Protein AF-A0A820QNU4-F1 (afdb_monomer)

Solvent-accessible surface area (backbone atoms only — not comparable to full-atom values): 6297 Å² total; per-residue (Å²): 135,58,71,68,56,54,53,52,51,50,53,56,54,61,55,46,54,60,53,56,55,50,55,51,54,68,40,39,58,80,95,50,34,68,61,53,53,49,50,52,54,47,52,47,41,56,58,44,70,65,38,43,63,56,55,38,49,55,47,14,50,63,64,28,71,82,54,85,47,68,68,49,44,54,52,18,43,56,58,26,57,58,48,55,64,55,54,48,51,53,51,51,52,53,50,53,53,51,62,72,45,44,68,59,50,26,51,55,51,54,58,77,71,114

pLDDT: mean 90.41, std 6.14, range [53.91, 96.19]

Sequence (114 aa):
VTLAGVFISETLFCSNWALTSDMLMYIVIPSRRATASAIQIFIMHLLGDASSPYIVGVIANYFQKGSEDNYVQWSSLRNALLLTPMVAIVGGICFLIAAIFIVQDRREAEIGIE

Structure (mmCIF, N/CA/C/O backbone):
data_AF-A0A820QNU4-F1
#
_entry.id   AF-A0A820QNU4-F1
#
loop_
_atom_site.group_PDB
_atom_site.id
_atom_site.type_symbol
_atom_site.label_atom_id
_atom_site.label_alt_id
_atom_site.label_comp_id
_atom_site.label_asym_id
_atom_site.label_entity_id
_atom_site.label_seq_id
_atom_site.pdbx_PDB_ins_code
_atom_site.Cartn_x
_atom_site.Cartn_y
_atom_site.Cartn_z
_atom_site.occupancy
_atom_site.B_iso_or_equiv
_atom_site.auth_seq_id
_atom_site.auth_comp_id
_atom_site.auth_asym_id
_atom_site.auth_atom_id
_atom_site.pdbx_PDB_model_num
ATOM 1 N N . VAL A 1 1 ? 0.146 11.067 -18.610 1.00 56.69 1 VAL A N 1
ATOM 2 C CA . VAL A 1 1 ? -0.422 11.200 -17.250 1.00 56.69 1 VAL A CA 1
ATOM 3 C C . VAL A 1 1 ? -0.025 12.576 -16.753 1.00 56.69 1 VAL A C 1
ATOM 5 O O . VAL A 1 1 ? 1.162 12.851 -16.664 1.00 56.69 1 VAL A O 1
ATOM 8 N N . THR A 1 2 ? -0.982 13.488 -16.630 1.00 78.62 2 THR A N 1
ATOM 9 C CA . THR A 1 2 ? -0.745 14.895 -16.277 1.00 78.62 2 THR A CA 1
ATOM 10 C C . THR A 1 2 ? -0.282 15.007 -14.821 1.00 78.62 2 THR A C 1
ATOM 12 O O . THR A 1 2 ? -0.751 14.250 -13.975 1.00 78.62 2 THR A O 1
ATOM 15 N N . LEU A 1 3 ? 0.614 15.952 -14.509 1.00 81.69 3 LEU A N 1
ATOM 16 C CA . LEU A 1 3 ? 1.095 16.217 -13.138 1.00 81.69 3 LEU A CA 1
ATOM 17 C C . LEU A 1 3 ? -0.057 16.422 -12.139 1.00 81.69 3 LEU A C 1
ATOM 19 O O . LEU A 1 3 ? 0.034 15.992 -10.996 1.00 81.69 3 LEU A O 1
ATOM 23 N N . ALA A 1 4 ? -1.173 16.994 -12.600 1.00 86.69 4 ALA A N 1
ATOM 24 C CA . ALA A 1 4 ? -2.404 17.120 -11.825 1.00 86.69 4 ALA A CA 1
ATOM 25 C C . ALA A 1 4 ? -2.958 15.764 -11.351 1.00 86.69 4 ALA A C 1
ATOM 27 O O . ALA A 1 4 ? -3.382 15.646 -10.208 1.00 86.69 4 ALA A O 1
ATOM 28 N N . GLY A 1 5 ? -2.919 14.726 -12.193 1.00 85.00 5 GLY A N 1
ATOM 29 C CA . GLY A 1 5 ? -3.366 13.383 -11.817 1.00 85.00 5 GLY A CA 1
ATOM 30 C C . GLY A 1 5 ? -2.467 12.740 -10.761 1.00 85.00 5 GLY A C 1
ATOM 31 O O . GLY A 1 5 ? -2.973 12.126 -9.829 1.00 85.00 5 GLY A O 1
ATOM 32 N N . VAL A 1 6 ? -1.148 12.938 -10.864 1.00 85.81 6 VAL A N 1
ATOM 33 C CA . VAL A 1 6 ? -0.188 12.473 -9.846 1.00 85.81 6 VAL A CA 1
ATOM 34 C C . VAL A 1 6 ? -0.426 13.194 -8.520 1.00 85.81 6 VAL A C 1
ATOM 36 O O . VAL A 1 6 ? -0.523 12.543 -7.488 1.00 85.81 6 VAL A O 1
ATOM 39 N N . PHE A 1 7 ? -0.607 14.517 -8.552 1.00 88.88 7 PHE A N 1
ATOM 40 C CA . PHE A 1 7 ? -0.883 15.316 -7.357 1.00 88.88 7 PHE A CA 1
ATOM 41 C C . PHE A 1 7 ? -2.181 14.895 -6.653 1.00 88.88 7 PHE A C 1
ATOM 43 O O . PHE A 1 7 ? -2.193 14.707 -5.437 1.00 88.88 7 PHE A O 1
ATOM 50 N N . ILE A 1 8 ? -3.269 14.712 -7.411 1.00 90.44 8 ILE A N 1
ATOM 51 C CA . ILE A 1 8 ? -4.556 14.262 -6.861 1.00 90.44 8 ILE A CA 1
ATOM 52 C C . ILE A 1 8 ? -4.420 12.855 -6.273 1.00 90.44 8 ILE A C 1
ATOM 54 O O . ILE A 1 8 ? -4.885 12.617 -5.162 1.00 90.44 8 ILE A O 1
ATOM 58 N N . SER A 1 9 ? -3.759 11.941 -6.989 1.00 87.88 9 SER A N 1
ATOM 59 C CA . SER A 1 9 ? -3.535 10.570 -6.522 1.00 87.88 9 SER A CA 1
ATOM 60 C C . SER A 1 9 ? -2.762 10.539 -5.205 1.00 87.88 9 SER A C 1
ATOM 62 O O . SER A 1 9 ? -3.195 9.871 -4.271 1.00 87.88 9 SER A O 1
ATOM 64 N N . GLU A 1 10 ? -1.653 11.276 -5.113 1.00 88.25 10 GLU A N 1
ATOM 65 C CA . GLU A 1 10 ? -0.833 11.332 -3.900 1.00 88.25 10 GLU A CA 1
ATOM 66 C C . GLU A 1 10 ? -1.617 11.946 -2.735 1.00 88.25 10 GLU A C 1
ATOM 68 O O . GLU A 1 10 ? -1.656 11.386 -1.647 1.00 88.25 10 GLU A O 1
ATOM 73 N N . THR A 1 11 ? -2.342 13.042 -2.979 1.00 90.31 11 THR A N 1
ATOM 74 C CA . THR A 1 11 ? -3.160 13.703 -1.947 1.00 90.31 11 THR A CA 1
ATOM 75 C C . THR A 1 11 ? -4.230 12.763 -1.378 1.00 90.31 11 THR A C 1
ATOM 77 O O . THR A 1 11 ? -4.414 12.678 -0.159 1.00 90.31 11 THR A O 1
ATOM 80 N N . LEU A 1 12 ? -4.936 12.034 -2.250 1.00 89.06 12 LEU A N 1
ATOM 81 C CA . LEU A 1 12 ? -5.926 11.037 -1.834 1.00 89.06 12 LEU A CA 1
ATOM 82 C C . LEU A 1 12 ? -5.272 9.869 -1.084 1.00 89.06 12 LEU A C 1
ATOM 84 O O . LEU A 1 12 ? -5.827 9.399 -0.093 1.00 89.06 12 LEU A O 1
ATOM 88 N N . PHE A 1 13 ? -4.083 9.436 -1.506 1.00 86.88 13 PHE A N 1
ATOM 89 C CA . PHE A 1 13 ? -3.336 8.384 -0.823 1.00 86.88 13 PHE A CA 1
ATOM 90 C C . PHE A 1 13 ? -2.898 8.817 0.585 1.00 86.88 13 PHE A C 1
ATOM 92 O O . PHE A 1 13 ? -3.164 8.101 1.552 1.00 86.88 13 PHE A O 1
ATOM 99 N N . CYS A 1 14 ? -2.338 10.022 0.737 1.00 87.94 14 CYS A N 1
ATOM 100 C CA . CYS A 1 14 ? -1.971 10.583 2.040 1.00 87.94 14 CYS A CA 1
ATOM 101 C C . CYS A 1 14 ? -3.180 10.721 2.983 1.00 87.94 14 CYS A C 1
ATOM 103 O O . CYS A 1 14 ? -3.050 10.511 4.188 1.00 87.94 14 CYS A O 1
ATOM 105 N N . SER A 1 15 ? -4.370 11.029 2.453 1.00 87.12 15 SER A N 1
ATOM 106 C CA . SER A 1 15 ? -5.597 11.165 3.258 1.00 87.12 15 SER A CA 1
ATOM 107 C C . SER A 1 15 ? -6.023 9.845 3.920 1.00 87.12 15 SER A C 1
ATOM 109 O O . SER A 1 15 ? -6.570 9.851 5.024 1.00 87.12 15 SER A O 1
ATOM 111 N N . ASN A 1 16 ? -5.719 8.701 3.296 1.00 88.19 16 ASN A N 1
ATOM 112 C CA . ASN A 1 16 ? -6.055 7.379 3.838 1.00 88.19 16 ASN A CA 1
ATOM 113 C C . ASN A 1 16 ? -5.240 7.012 5.082 1.00 88.19 16 ASN A C 1
ATOM 115 O O . ASN A 1 16 ? -5.627 6.117 5.837 1.00 88.19 16 ASN A O 1
ATOM 119 N N . TRP A 1 17 ? -4.127 7.704 5.323 1.00 87.56 17 TRP A N 1
ATOM 120 C CA . TRP A 1 17 ? -3.266 7.429 6.466 1.00 87.56 17 TRP A CA 1
ATOM 121 C C . TRP A 1 17 ? -3.991 7.679 7.796 1.00 87.56 17 TRP A C 1
ATOM 123 O O . TRP A 1 17 ? -3.984 6.824 8.684 1.00 87.56 17 TRP A O 1
ATOM 133 N N . ALA A 1 18 ? -4.715 8.800 7.892 1.00 90.75 18 ALA A N 1
ATOM 134 C CA . ALA A 1 18 ? -5.528 9.131 9.061 1.00 90.75 18 ALA A CA 1
ATOM 135 C C . ALA A 1 18 ? -6.682 8.134 9.261 1.00 90.75 18 ALA A C 1
ATOM 137 O O . ALA A 1 18 ? -6.904 7.665 10.375 1.00 90.75 18 ALA A O 1
ATOM 138 N N . LEU A 1 19 ? -7.366 7.756 8.174 1.00 92.31 19 LEU A N 1
ATOM 139 C CA . LEU A 1 19 ? -8.466 6.787 8.215 1.00 92.31 19 LEU A CA 1
ATOM 140 C C . LEU A 1 19 ? -8.000 5.414 8.703 1.00 92.31 19 LEU A C 1
ATOM 142 O O . LEU A 1 19 ? -8.622 4.833 9.584 1.00 92.31 19 LEU A O 1
ATOM 146 N N . THR A 1 20 ? -6.878 4.912 8.186 1.00 92.19 20 THR A N 1
ATOM 147 C CA . THR A 1 20 ? -6.352 3.599 8.592 1.00 92.19 20 THR A CA 1
ATOM 148 C C . THR A 1 20 ? -5.992 3.587 10.081 1.00 92.19 20 THR A C 1
ATOM 150 O O . THR A 1 20 ? -6.251 2.605 10.776 1.00 92.19 20 THR A O 1
ATOM 153 N N . SER A 1 21 ? -5.426 4.686 10.594 1.00 92.44 21 SER A N 1
ATOM 154 C CA . SER A 1 21 ? -5.132 4.831 12.024 1.00 92.44 21 SER A CA 1
ATOM 155 C C . SER A 1 21 ? -6.404 4.824 12.881 1.00 92.44 21 SER A C 1
ATOM 157 O O . SER A 1 21 ? -6.424 4.185 13.933 1.00 92.44 21 SER A O 1
ATOM 159 N N . ASP A 1 22 ? -7.461 5.513 12.449 1.00 94.06 22 ASP A N 1
ATOM 160 C CA . ASP A 1 22 ? -8.745 5.534 13.159 1.00 94.06 22 ASP A CA 1
ATOM 161 C C . ASP A 1 22 ? -9.410 4.148 13.173 1.00 94.06 22 ASP A C 1
ATOM 163 O O . ASP A 1 22 ? -9.801 3.652 14.232 1.00 94.06 22 ASP A O 1
ATOM 167 N N . MET A 1 23 ? -9.424 3.459 12.026 1.00 94.12 23 MET A N 1
ATOM 168 C CA . MET A 1 23 ? -9.961 2.099 11.910 1.00 94.12 23 MET A CA 1
ATOM 169 C C . MET A 1 23 ? -9.261 1.118 12.858 1.00 94.12 23 MET A C 1
ATOM 171 O O . MET A 1 23 ? -9.925 0.322 13.524 1.00 94.12 23 MET A O 1
ATOM 175 N N . LEU A 1 24 ? -7.932 1.197 12.977 1.00 94.62 24 LEU A N 1
ATOM 176 C CA . LEU A 1 24 ? -7.180 0.356 13.908 1.00 94.62 24 LEU A CA 1
ATOM 177 C C . LEU A 1 24 ? -7.587 0.625 15.364 1.00 94.62 24 LEU A C 1
ATOM 179 O O . LEU A 1 24 ? -7.807 -0.305 16.140 1.00 94.62 24 LEU A O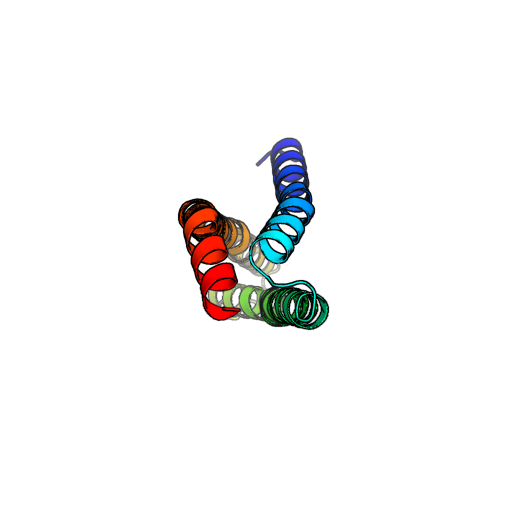 1
ATOM 183 N N . MET A 1 25 ? -7.695 1.895 15.758 1.00 93.94 25 MET A N 1
ATOM 184 C CA . MET A 1 25 ? -8.088 2.244 17.126 1.00 93.94 25 MET A CA 1
ATOM 185 C C . MET A 1 25 ? -9.542 1.868 17.426 1.00 93.94 25 MET A C 1
ATOM 187 O O . MET A 1 25 ? -9.861 1.567 18.579 1.00 93.94 25 MET A O 1
ATOM 191 N N . TYR A 1 26 ? -10.406 1.853 16.411 1.00 93.75 26 TYR A N 1
ATOM 192 C CA . TYR A 1 26 ? -11.803 1.446 16.529 1.00 93.75 26 TYR A CA 1
ATOM 193 C C . TYR A 1 26 ? -11.960 -0.042 16.875 1.00 93.75 26 TYR A C 1
ATOM 195 O O . TYR A 1 26 ? -12.798 -0.372 17.712 1.00 93.75 26 TYR A O 1
ATOM 203 N N . ILE A 1 27 ? -11.148 -0.927 16.283 1.00 94.88 27 ILE A N 1
ATOM 204 C CA . ILE A 1 27 ? -11.242 -2.385 16.502 1.00 94.88 27 ILE A CA 1
AT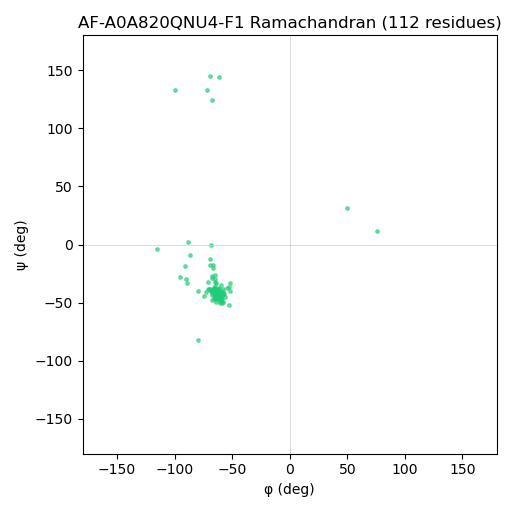OM 205 C C . ILE A 1 27 ? -10.360 -2.901 17.652 1.00 94.88 27 ILE A C 1
ATOM 207 O O . ILE A 1 27 ? -10.581 -3.999 18.153 1.00 94.88 27 ILE A O 1
ATOM 211 N N . VAL A 1 28 ? -9.349 -2.139 18.090 1.00 93.31 28 VAL A N 1
ATOM 212 C CA . VAL A 1 28 ? -8.407 -2.580 19.133 1.00 93.31 28 VAL A CA 1
ATOM 213 C C . VAL A 1 28 ? -8.751 -1.998 20.505 1.00 93.31 28 VAL A C 1
ATOM 215 O O . VAL A 1 28 ? -8.914 -0.786 20.680 1.00 93.31 28 VAL A O 1
ATOM 218 N N . ILE A 1 29 ? -8.752 -2.863 21.521 1.00 92.00 29 ILE A N 1
ATOM 219 C CA . ILE A 1 29 ? -8.958 -2.483 22.923 1.00 92.00 29 ILE A CA 1
ATOM 220 C C . ILE A 1 29 ? -7.870 -1.527 23.443 1.00 92.00 29 ILE A C 1
ATOM 222 O O . ILE A 1 29 ? -6.694 -1.699 23.106 1.00 92.00 29 ILE A O 1
ATOM 226 N N . PRO A 1 30 ? -8.206 -0.557 24.317 1.00 91.25 30 PRO A N 1
ATOM 227 C CA . PRO A 1 30 ? -7.286 0.512 24.718 1.00 91.25 30 PRO A CA 1
ATOM 228 C C . PRO A 1 30 ? -5.914 0.039 25.217 1.00 91.25 30 PRO A C 1
ATOM 230 O O . PRO A 1 30 ? -4.898 0.624 24.850 1.00 91.25 30 PRO A O 1
ATOM 233 N N . SER A 1 31 ? -5.864 -1.052 25.988 1.00 92.25 31 SER A N 1
ATOM 234 C CA . SER A 1 31 ? -4.625 -1.593 26.569 1.00 92.25 31 SER A CA 1
ATOM 235 C C . SER A 1 31 ? -3.635 -2.155 25.542 1.00 92.25 31 SER A C 1
ATOM 237 O O . SER A 1 31 ? -2.460 -2.312 25.863 1.00 92.25 31 SER A O 1
ATOM 239 N N . ARG A 1 32 ? -4.078 -2.449 24.310 1.00 92.50 32 ARG A N 1
ATOM 240 C CA . ARG A 1 32 ? -3.252 -3.066 23.253 1.00 92.50 32 ARG A CA 1
ATOM 241 C C . ARG A 1 32 ? -3.034 -2.165 22.033 1.00 92.50 32 ARG A C 1
ATOM 243 O O . ARG A 1 32 ? -2.281 -2.541 21.135 1.00 92.50 32 ARG A O 1
ATOM 250 N N . ARG A 1 33 ? -3.643 -0.971 21.993 1.00 94.44 33 ARG A N 1
ATOM 251 C CA . ARG A 1 33 ? -3.574 -0.057 20.834 1.00 94.44 33 ARG A CA 1
ATOM 252 C C . ARG A 1 33 ? -2.146 0.311 20.447 1.00 94.44 33 ARG A C 1
ATOM 254 O O . ARG A 1 33 ? -1.824 0.277 19.269 1.00 94.44 33 ARG A O 1
ATOM 261 N N . ALA A 1 34 ? -1.279 0.588 21.422 1.00 95.38 34 ALA A N 1
ATOM 262 C CA . ALA A 1 34 ? 0.108 0.969 21.152 1.00 95.38 34 ALA A CA 1
ATOM 263 C C . ALA A 1 34 ? 0.867 -0.114 20.365 1.00 95.38 34 ALA A C 1
ATOM 265 O O . ALA A 1 34 ? 1.519 0.183 19.366 1.00 95.38 34 ALA A O 1
ATOM 266 N N . THR A 1 35 ? 0.737 -1.379 20.774 1.00 96.19 35 THR A N 1
ATOM 267 C CA . THR A 1 35 ? 1.362 -2.508 20.076 1.00 96.19 35 THR A CA 1
ATOM 268 C C . THR A 1 35 ? 0.754 -2.712 18.693 1.00 96.19 35 THR A C 1
ATOM 270 O O . THR A 1 35 ? 1.494 -2.917 17.736 1.00 96.19 35 THR A O 1
ATOM 273 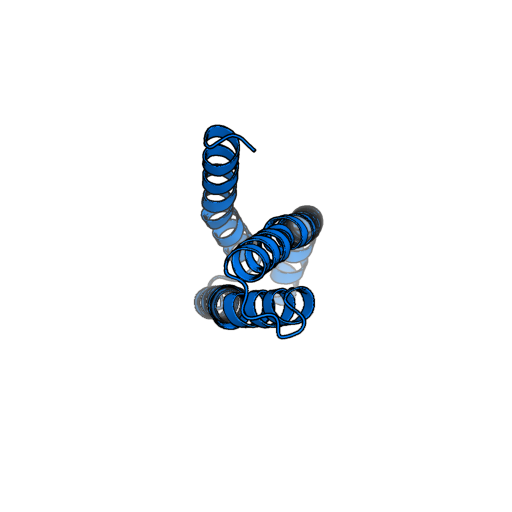N N . ALA A 1 36 ? -0.572 -2.609 18.561 1.00 94.88 36 ALA A N 1
ATOM 274 C CA . ALA A 1 36 ? -1.242 -2.741 17.269 1.00 94.88 36 ALA A CA 1
ATOM 275 C C . ALA A 1 36 ? -0.793 -1.657 16.272 1.00 94.88 36 ALA A C 1
ATOM 277 O O . ALA A 1 36 ? -0.448 -1.976 15.135 1.00 94.88 36 ALA A O 1
ATOM 278 N N . SER A 1 37 ? -0.701 -0.397 16.710 1.00 95.06 37 SER A N 1
ATOM 279 C CA . SER A 1 37 ? -0.203 0.705 15.878 1.00 95.06 37 SER A CA 1
ATOM 280 C C . SER A 1 37 ? 1.263 0.512 15.499 1.00 95.06 37 SER A C 1
ATOM 282 O O . SER A 1 37 ? 1.633 0.740 14.349 1.00 95.06 37 SER A O 1
ATOM 284 N N . ALA A 1 38 ? 2.096 0.036 16.429 1.00 96.06 38 ALA A N 1
ATOM 285 C CA . ALA A 1 38 ? 3.495 -0.262 16.145 1.00 96.06 38 ALA A CA 1
ATOM 286 C C . ALA A 1 38 ? 3.641 -1.369 15.089 1.00 96.06 38 ALA A C 1
ATOM 288 O O . ALA A 1 38 ? 4.426 -1.217 14.156 1.00 96.06 38 ALA A O 1
ATOM 289 N N . ILE A 1 39 ? 2.856 -2.447 15.192 1.00 95.62 39 ILE A N 1
ATOM 290 C CA . ILE A 1 39 ? 2.846 -3.533 14.202 1.00 95.62 39 ILE A CA 1
ATOM 291 C C . ILE A 1 39 ? 2.387 -3.014 12.837 1.00 95.62 39 ILE A C 1
ATOM 293 O O . ILE A 1 39 ? 3.034 -3.311 11.834 1.00 95.62 39 ILE A O 1
ATOM 297 N N . GLN A 1 40 ? 1.321 -2.210 12.787 1.00 93.88 40 GLN A N 1
ATOM 298 C CA . GLN A 1 40 ? 0.834 -1.624 11.536 1.00 93.88 40 GLN A CA 1
ATOM 299 C C . GLN A 1 40 ? 1.924 -0.786 10.848 1.00 93.88 40 GLN A C 1
ATOM 301 O O . GLN A 1 40 ? 2.193 -0.977 9.661 1.00 93.88 40 GLN A O 1
ATOM 306 N N . ILE A 1 41 ? 2.582 0.110 11.591 1.00 93.75 41 ILE A N 1
ATOM 307 C CA . ILE A 1 41 ? 3.659 0.960 11.061 1.00 93.75 41 ILE A CA 1
ATOM 308 C C . ILE A 1 41 ? 4.853 0.110 10.621 1.00 93.75 41 ILE A C 1
ATOM 310 O O . ILE A 1 41 ? 5.414 0.358 9.552 1.00 93.75 41 ILE A O 1
ATOM 314 N N . PHE A 1 42 ? 5.227 -0.893 11.416 1.00 95.12 42 PHE A N 1
ATOM 315 C CA . PHE A 1 42 ? 6.335 -1.793 11.114 1.00 95.12 42 PHE A CA 1
ATOM 316 C C . PHE A 1 42 ? 6.106 -2.557 9.810 1.00 95.12 42 PHE A C 1
ATOM 318 O O . PHE A 1 42 ? 6.980 -2.556 8.947 1.00 95.12 42 PHE A O 1
ATOM 325 N N . ILE A 1 43 ? 4.926 -3.159 9.632 1.00 92.50 43 ILE A N 1
ATOM 326 C CA . ILE A 1 43 ? 4.578 -3.883 8.402 1.00 92.50 43 ILE A CA 1
ATOM 327 C C . ILE A 1 43 ? 4.603 -2.932 7.201 1.00 92.50 43 ILE A C 1
ATOM 329 O O . ILE A 1 43 ? 5.161 -3.283 6.161 1.00 92.50 43 ILE A O 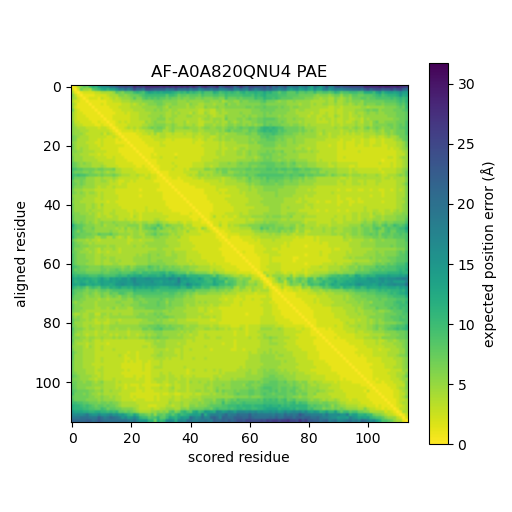1
ATOM 333 N N . MET A 1 44 ? 4.057 -1.720 7.352 1.00 89.50 44 MET A N 1
ATOM 334 C CA . MET A 1 44 ? 4.053 -0.711 6.290 1.00 89.50 44 MET A CA 1
ATOM 335 C C . MET A 1 44 ? 5.471 -0.301 5.874 1.00 89.50 44 MET A C 1
ATOM 337 O O . MET A 1 44 ? 5.752 -0.253 4.683 1.00 89.50 44 MET A O 1
ATOM 341 N N . HIS A 1 45 ? 6.381 -0.067 6.820 1.00 92.44 45 HIS A N 1
ATOM 342 C CA . HIS A 1 45 ? 7.762 0.306 6.491 1.00 92.44 45 HIS A CA 1
ATOM 343 C C . HIS A 1 45 ? 8.559 -0.870 5.931 1.00 92.44 45 HIS A C 1
ATOM 345 O O . HIS A 1 45 ? 9.323 -0.707 4.983 1.00 92.44 45 HIS A O 1
ATOM 351 N N . LEU A 1 46 ? 8.389 -2.063 6.506 1.00 92.69 46 LEU A N 1
ATOM 352 C CA . LEU A 1 46 ? 9.117 -3.249 6.072 1.00 92.69 46 LEU A CA 1
ATOM 353 C C . LEU A 1 46 ? 8.741 -3.629 4.637 1.00 92.69 46 LEU A C 1
ATOM 355 O O . LEU A 1 46 ? 9.621 -3.860 3.810 1.00 92.69 46 LEU A O 1
ATOM 359 N N . LEU A 1 47 ? 7.442 -3.702 4.342 1.00 88.62 47 LEU A N 1
ATOM 360 C CA . LEU A 1 47 ? 6.951 -4.151 3.040 1.00 88.62 47 LEU A CA 1
ATOM 361 C C . LEU A 1 47 ? 6.804 -3.005 2.038 1.00 88.62 47 LEU A C 1
ATOM 363 O O . LEU A 1 47 ? 7.035 -3.208 0.852 1.00 88.62 47 LEU A O 1
ATOM 367 N N . GLY A 1 48 ? 6.454 -1.804 2.482 1.00 86.69 48 GLY A N 1
ATOM 368 C CA . GLY A 1 48 ? 6.374 -0.626 1.625 1.00 86.69 48 GLY A CA 1
ATOM 369 C C . GLY A 1 48 ? 7.757 -0.035 1.387 1.00 86.69 48 GLY A C 1
ATOM 370 O O . GLY A 1 48 ? 8.396 -0.312 0.373 1.00 86.69 48 GLY A O 1
ATOM 371 N N . ASP A 1 49 ? 8.231 0.765 2.333 1.00 85.56 49 ASP A N 1
ATOM 372 C CA . ASP A 1 49 ? 9.369 1.667 2.121 1.00 85.56 49 ASP A CA 1
ATOM 373 C C . ASP A 1 49 ? 10.699 0.935 1.916 1.00 85.56 49 ASP A C 1
ATOM 375 O O . ASP A 1 49 ? 11.490 1.307 1.050 1.00 85.56 49 ASP A O 1
ATOM 379 N N . ALA A 1 50 ? 10.946 -0.132 2.680 1.00 90.44 50 ALA A N 1
ATOM 380 C CA . ALA A 1 50 ? 12.199 -0.873 2.601 1.00 90.44 50 ALA A CA 1
ATOM 381 C C . ALA A 1 50 ? 12.234 -1.844 1.411 1.00 90.44 50 ALA A C 1
ATOM 383 O O . ALA A 1 50 ? 13.270 -1.980 0.758 1.00 90.44 50 ALA A O 1
ATOM 384 N N . SER A 1 51 ? 11.121 -2.525 1.115 1.00 90.75 51 SER A N 1
ATOM 385 C CA . SER A 1 51 ? 11.107 -3.573 0.085 1.00 90.75 51 SER A CA 1
ATOM 386 C C . SER A 1 51 ? 10.779 -3.061 -1.324 1.00 90.75 51 SER A C 1
ATOM 388 O O . SER A 1 51 ? 11.293 -3.603 -2.307 1.00 90.75 51 SER A O 1
ATOM 390 N N . SER A 1 52 ? 9.986 -1.991 -1.459 1.00 91.69 52 SER A N 1
ATOM 391 C CA . SER A 1 52 ? 9.527 -1.520 -2.774 1.00 91.69 52 SER A CA 1
ATOM 392 C C . SER A 1 52 ? 10.642 -1.057 -3.725 1.00 91.69 52 SER A C 1
ATOM 394 O O . SER A 1 52 ? 10.565 -1.434 -4.900 1.00 91.69 52 SER A O 1
ATOM 396 N N . PRO A 1 53 ? 11.718 -0.351 -3.298 1.00 92.50 53 PRO A N 1
ATOM 397 C CA . PRO A 1 53 ? 12.773 0.061 -4.226 1.00 92.50 53 PRO A CA 1
ATOM 398 C C . PRO A 1 53 ? 13.519 -1.143 -4.805 1.00 92.50 53 PRO A C 1
ATOM 400 O O . PRO A 1 53 ? 13.876 -1.151 -5.984 1.00 92.50 53 PRO A O 1
ATOM 403 N N . TYR A 1 54 ? 13.702 -2.188 -3.993 1.00 93.12 54 TYR A N 1
ATOM 404 C CA . TYR A 1 54 ? 14.324 -3.435 -4.425 1.00 93.12 54 TYR A CA 1
ATOM 405 C C . TYR A 1 54 ? 13.474 -4.145 -5.485 1.00 93.12 54 TYR A C 1
ATOM 407 O O . TYR A 1 54 ? 13.992 -4.516 -6.538 1.00 93.12 54 TYR A O 1
ATOM 415 N N . ILE A 1 55 ? 12.161 -4.273 -5.254 1.00 92.56 55 ILE A N 1
ATOM 416 C CA . ILE A 1 55 ? 11.231 -4.906 -6.204 1.00 92.56 55 ILE A CA 1
ATOM 417 C C . ILE A 1 55 ? 11.216 -4.148 -7.539 1.00 92.56 55 ILE A C 1
ATOM 419 O O . ILE A 1 55 ? 11.355 -4.761 -8.601 1.00 92.56 55 ILE A O 1
ATOM 423 N N . VAL A 1 56 ? 11.101 -2.816 -7.497 1.00 94.31 56 VAL A N 1
ATOM 424 C CA . VAL A 1 56 ? 11.131 -1.974 -8.704 1.00 94.31 56 VAL A CA 1
ATOM 425 C C . VAL A 1 56 ? 12.461 -2.131 -9.442 1.00 94.31 56 VAL A C 1
ATOM 427 O O . VAL A 1 56 ? 12.459 -2.285 -10.662 1.00 94.31 56 VAL A O 1
ATOM 430 N N . GLY A 1 57 ? 13.586 -2.155 -8.721 1.00 93.81 57 GLY A N 1
ATOM 431 C CA . GLY A 1 57 ? 14.915 -2.343 -9.303 1.00 93.81 57 GLY A CA 1
ATOM 432 C C . GLY A 1 57 ? 15.076 -3.689 -10.015 1.00 93.81 57 GLY A C 1
ATOM 433 O O . GLY A 1 57 ? 15.550 -3.733 -11.149 1.00 93.81 57 GLY A O 1
ATOM 434 N N . VAL A 1 58 ? 14.623 -4.787 -9.402 1.00 94.56 58 VAL A N 1
ATOM 435 C CA . VAL A 1 58 ? 14.661 -6.124 -10.023 1.00 94.56 58 VAL A CA 1
ATOM 436 C C . VAL A 1 58 ? 13.833 -6.162 -11.311 1.00 94.56 58 VAL A C 1
ATOM 438 O O . VAL A 1 58 ? 14.286 -6.697 -12.324 1.00 94.56 58 VAL A O 1
ATOM 441 N N . ILE A 1 59 ? 12.645 -5.555 -11.305 1.00 93.94 59 ILE A N 1
ATOM 442 C CA . ILE A 1 59 ? 11.771 -5.499 -12.485 1.00 93.94 59 ILE A CA 1
ATOM 443 C C . ILE A 1 59 ? 12.373 -4.608 -13.579 1.00 93.94 59 ILE A C 1
ATOM 445 O O . ILE A 1 59 ? 12.337 -4.969 -14.757 1.00 93.94 59 ILE A O 1
ATOM 449 N N . ALA A 1 60 ? 12.970 -3.474 -13.209 1.00 94.81 60 ALA A N 1
ATOM 450 C CA . ALA A 1 60 ? 13.672 -2.608 -14.151 1.00 94.81 60 ALA A CA 1
ATOM 451 C C . ALA A 1 60 ? 14.836 -3.354 -14.821 1.00 94.81 60 ALA A C 1
ATOM 453 O O . ALA A 1 60 ? 14.941 -3.341 -16.048 1.00 94.81 60 ALA A O 1
ATOM 454 N N . ASN A 1 61 ? 15.638 -4.089 -14.045 1.00 93.62 61 ASN A N 1
ATOM 455 C CA . ASN A 1 61 ? 16.741 -4.902 -14.564 1.00 93.62 61 ASN A CA 1
ATOM 456 C C . ASN A 1 61 ? 16.246 -6.006 -15.513 1.00 93.62 61 ASN A C 1
ATOM 458 O O . ASN A 1 61 ? 16.871 -6.267 -16.545 1.00 93.62 61 ASN A O 1
ATOM 462 N N . TYR A 1 62 ? 15.101 -6.625 -15.205 1.00 92.19 62 TYR A N 1
ATOM 463 C CA . TYR A 1 62 ? 14.470 -7.614 -16.080 1.00 92.19 62 TYR A CA 1
ATOM 464 C C . TYR A 1 62 ? 14.083 -7.018 -17.443 1.00 92.19 62 TYR A C 1
ATOM 466 O O . TYR A 1 62 ? 14.347 -7.628 -18.483 1.00 92.19 62 TYR A O 1
ATOM 474 N N . PHE A 1 63 ? 13.509 -5.811 -17.464 1.00 91.31 63 PHE A N 1
ATOM 475 C CA . PHE A 1 63 ? 13.176 -5.121 -18.715 1.00 91.31 63 PHE A CA 1
ATOM 476 C C . PHE A 1 63 ? 14.410 -4.625 -19.477 1.00 91.31 63 PHE A C 1
ATOM 478 O O . PHE A 1 63 ? 14.408 -4.652 -20.709 1.00 91.31 63 PHE A O 1
ATOM 485 N N . GLN A 1 64 ? 15.471 -4.243 -18.764 1.00 91.75 64 GLN A N 1
ATOM 486 C CA . GLN A 1 64 ? 16.716 -3.746 -19.350 1.00 91.75 64 GLN A CA 1
ATOM 487 C C . GLN A 1 64 ? 17.486 -4.830 -20.122 1.00 91.75 64 GLN A C 1
ATOM 489 O O . GLN A 1 64 ? 18.222 -4.504 -21.055 1.00 91.75 64 GLN A O 1
ATOM 494 N N . LYS A 1 65 ? 17.330 -6.115 -19.756 1.00 89.56 65 LYS A N 1
ATOM 495 C CA . LYS A 1 65 ? 17.999 -7.275 -20.389 1.00 89.56 65 LYS A CA 1
ATOM 496 C C . LYS A 1 65 ? 19.524 -7.117 -20.544 1.00 89.56 65 LYS A C 1
ATOM 498 O O . LYS A 1 65 ? 20.107 -7.633 -21.492 1.00 89.56 65 LYS A O 1
ATOM 503 N N . GLY A 1 66 ? 20.167 -6.391 -19.628 1.00 86.50 66 GLY A N 1
ATOM 504 C CA . GLY A 1 66 ? 21.613 -6.137 -19.658 1.00 86.50 66 GLY A CA 1
ATOM 505 C C . GLY A 1 66 ? 22.080 -5.106 -20.694 1.00 86.50 66 GLY A C 1
ATOM 506 O O . GLY A 1 66 ? 23.278 -5.000 -20.925 1.00 86.50 66 GLY A O 1
ATOM 507 N N . SER A 1 67 ? 21.174 -4.347 -21.322 1.00 87.44 67 SER A N 1
ATOM 508 C CA . SER A 1 67 ? 21.551 -3.250 -22.222 1.00 87.44 67 SER A CA 1
ATOM 509 C C . SER A 1 67 ? 22.121 -2.058 -21.447 1.00 87.44 67 SER A C 1
ATOM 511 O O . SER A 1 67 ? 21.511 -1.594 -20.483 1.00 87.44 67 SER A O 1
ATOM 513 N N . GLU A 1 68 ? 23.252 -1.514 -21.894 1.00 87.12 68 GLU A N 1
ATOM 514 C CA . GLU A 1 68 ? 23.852 -0.291 -21.336 1.00 87.12 68 GLU A CA 1
ATOM 515 C C . GLU A 1 68 ? 23.333 0.999 -21.996 1.00 87.12 68 GLU A C 1
ATOM 517 O O . GLU A 1 68 ? 23.756 2.095 -21.640 1.00 87.12 68 GLU A O 1
ATOM 522 N N . ASP A 1 69 ? 22.392 0.897 -22.939 1.00 93.06 69 ASP A N 1
ATOM 523 C CA . ASP A 1 69 ? 21.803 2.068 -23.588 1.00 93.06 69 ASP A CA 1
ATOM 524 C C . ASP A 1 69 ? 20.948 2.885 -22.600 1.00 93.06 69 ASP A C 1
ATOM 526 O O . ASP A 1 69 ? 19.977 2.387 -22.019 1.00 93.06 69 ASP A O 1
ATOM 530 N N . ASN A 1 70 ? 21.280 4.172 -22.466 1.00 90.88 70 ASN A N 1
ATOM 531 C CA . ASN A 1 70 ? 20.561 5.149 -21.647 1.00 90.88 70 ASN A CA 1
ATOM 532 C C . ASN A 1 70 ? 19.059 5.194 -21.966 1.00 90.88 70 ASN A C 1
ATOM 534 O O . ASN A 1 70 ? 18.234 5.346 -21.060 1.00 90.88 70 ASN A O 1
ATOM 538 N N . TYR A 1 71 ? 18.679 5.041 -23.240 1.00 92.44 71 TYR A N 1
ATOM 539 C CA . TYR A 1 71 ? 17.268 5.022 -23.629 1.00 92.44 71 TYR A CA 1
ATOM 540 C C . TYR A 1 71 ? 16.546 3.782 -23.079 1.00 92.44 71 TYR A C 1
ATOM 542 O O . TYR A 1 71 ? 15.429 3.879 -22.557 1.00 92.44 71 TYR A O 1
ATOM 550 N N . VAL A 1 72 ? 17.198 2.616 -23.145 1.00 91.88 72 VAL A N 1
ATOM 551 C CA . VAL A 1 72 ? 16.654 1.348 -22.637 1.00 91.88 72 VAL A CA 1
ATOM 552 C C . VAL A 1 72 ? 16.562 1.369 -21.114 1.00 91.88 72 VAL A C 1
ATOM 554 O O . VAL A 1 72 ? 15.545 0.933 -20.572 1.00 91.88 72 VAL A O 1
ATOM 557 N N . GLN A 1 73 ? 17.555 1.931 -20.422 1.00 91.75 73 GLN A N 1
ATOM 558 C CA . GLN A 1 73 ? 17.523 2.131 -18.969 1.00 91.75 73 GLN A CA 1
ATOM 559 C C . GLN A 1 73 ? 16.339 3.000 -18.537 1.00 91.75 73 GLN A C 1
ATOM 561 O O . GLN A 1 73 ? 15.544 2.595 -17.685 1.00 91.75 73 GLN A O 1
ATOM 566 N N . TRP A 1 74 ? 16.172 4.162 -19.177 1.00 92.38 74 TRP A N 1
ATOM 567 C CA . TRP A 1 74 ? 15.057 5.064 -18.896 1.00 92.38 74 TRP A CA 1
ATOM 568 C C . TRP A 1 74 ? 13.699 4.392 -19.137 1.00 92.38 74 TRP A C 1
ATOM 570 O O . TRP A 1 74 ? 12.809 4.452 -18.284 1.00 92.38 74 TRP A O 1
ATOM 580 N N . SER A 1 75 ? 13.539 3.714 -20.279 1.00 93.06 75 SER A N 1
ATOM 581 C CA . SER A 1 75 ? 12.283 3.047 -20.640 1.00 93.06 75 SER A CA 1
ATOM 582 C C . SER A 1 75 ? 11.956 1.894 -19.683 1.00 93.06 75 SER A C 1
ATOM 584 O O . SER A 1 75 ? 10.810 1.742 -19.253 1.00 93.06 75 SER A O 1
ATOM 586 N N . SER A 1 76 ? 12.968 1.122 -19.282 1.00 93.81 76 SER A N 1
ATOM 587 C CA . SER A 1 76 ? 12.826 -0.010 -18.360 1.00 93.81 76 SER A CA 1
ATOM 588 C C . SER A 1 76 ? 12.409 0.438 -16.963 1.00 93.81 76 SER A C 1
ATOM 590 O O . SER A 1 76 ? 11.457 -0.111 -16.407 1.00 93.81 76 SER A O 1
ATOM 592 N N . LEU A 1 77 ? 13.049 1.482 -16.425 1.00 92.62 77 LEU A N 1
ATOM 593 C CA . LEU A 1 77 ? 12.681 2.050 -15.128 1.00 92.62 77 LEU A CA 1
ATOM 594 C C . LEU A 1 77 ? 11.280 2.673 -15.162 1.00 92.62 77 LEU A C 1
ATOM 596 O O . LEU A 1 77 ? 10.479 2.442 -14.257 1.00 92.62 77 LEU A O 1
ATOM 600 N N . ARG A 1 78 ? 10.946 3.409 -16.230 1.00 91.56 78 ARG A N 1
ATOM 601 C CA . ARG A 1 78 ? 9.598 3.962 -16.428 1.00 91.56 78 ARG A CA 1
ATOM 602 C C . ARG A 1 78 ? 8.535 2.864 -16.404 1.00 91.56 78 ARG A C 1
ATOM 604 O O . ARG A 1 78 ? 7.506 3.045 -15.761 1.00 91.56 78 ARG A O 1
ATOM 611 N N . ASN A 1 79 ? 8.771 1.748 -17.090 1.00 89.94 79 ASN A N 1
ATOM 612 C CA . ASN A 1 79 ? 7.831 0.627 -17.116 1.00 89.94 79 ASN A CA 1
ATOM 613 C C . ASN A 1 79 ? 7.756 -0.093 -15.762 1.00 89.94 79 ASN A C 1
ATOM 615 O O . ASN A 1 79 ? 6.663 -0.453 -15.336 1.00 89.94 79 ASN A O 1
ATOM 619 N N . ALA A 1 80 ? 8.880 -0.248 -15.057 1.00 93.88 80 ALA A N 1
ATOM 620 C CA . ALA A 1 80 ? 8.899 -0.826 -13.715 1.00 93.88 80 ALA A CA 1
ATOM 621 C C . ALA A 1 80 ? 8.102 0.021 -12.707 1.00 93.88 80 ALA A C 1
ATOM 623 O O . ALA A 1 80 ? 7.341 -0.524 -11.914 1.00 93.88 80 ALA A O 1
ATOM 624 N N . LEU A 1 81 ? 8.194 1.353 -12.785 1.00 91.31 81 LEU A N 1
ATOM 625 C CA . LEU A 1 81 ? 7.435 2.269 -11.924 1.00 91.31 81 LEU A CA 1
ATOM 626 C C . LEU A 1 81 ? 5.917 2.233 -12.172 1.00 91.31 81 LEU A C 1
ATOM 628 O O . LEU A 1 81 ? 5.149 2.600 -11.285 1.00 91.31 81 LEU A O 1
ATOM 632 N N . LEU A 1 82 ? 5.454 1.756 -13.335 1.00 89.00 82 LEU A N 1
ATOM 633 C CA . LEU A 1 82 ? 4.020 1.539 -13.581 1.00 89.00 82 LEU A CA 1
ATOM 634 C C . LEU A 1 82 ? 3.444 0.377 -12.758 1.00 89.00 82 LEU A C 1
ATOM 636 O O . LEU A 1 82 ? 2.224 0.268 -12.649 1.00 89.00 82 LEU A O 1
ATOM 640 N N . LEU A 1 83 ? 4.286 -0.456 -12.137 1.00 87.88 83 LEU A N 1
ATOM 641 C CA . LEU A 1 83 ? 3.840 -1.460 -11.173 1.00 87.88 83 LEU A CA 1
ATOM 642 C C . LEU A 1 83 ? 3.250 -0.817 -9.910 1.00 87.88 83 LEU A C 1
ATOM 644 O O . LEU A 1 83 ? 2.270 -1.322 -9.368 1.00 87.88 83 LEU A O 1
ATOM 648 N N . THR A 1 84 ? 3.817 0.300 -9.450 1.00 88.75 84 THR A N 1
ATOM 649 C CA . THR A 1 84 ? 3.418 0.968 -8.204 1.00 88.75 84 THR A CA 1
ATOM 650 C C . THR A 1 84 ? 1.910 1.251 -8.127 1.00 88.75 84 THR A C 1
ATOM 652 O O . THR A 1 84 ? 1.275 0.797 -7.172 1.00 88.75 84 THR A O 1
ATOM 655 N N . PRO A 1 85 ? 1.273 1.902 -9.124 1.00 88.31 85 PRO A N 1
ATOM 656 C CA . PRO A 1 85 ? -0.176 2.101 -9.098 1.00 88.31 85 PRO A CA 1
ATOM 657 C C . PRO A 1 85 ? -0.983 0.794 -9.191 1.00 88.31 85 PRO A C 1
ATOM 659 O O . PRO A 1 85 ? -2.094 0.746 -8.673 1.00 88.31 85 PRO A O 1
ATOM 662 N N . MET A 1 86 ? -0.457 -0.281 -9.794 1.00 89.19 86 MET A N 1
ATOM 663 C CA . MET A 1 86 ? -1.154 -1.579 -9.825 1.00 89.19 86 MET A CA 1
ATOM 664 C C . MET A 1 86 ? -1.248 -2.196 -8.426 1.00 89.19 86 MET A C 1
ATOM 666 O O . MET A 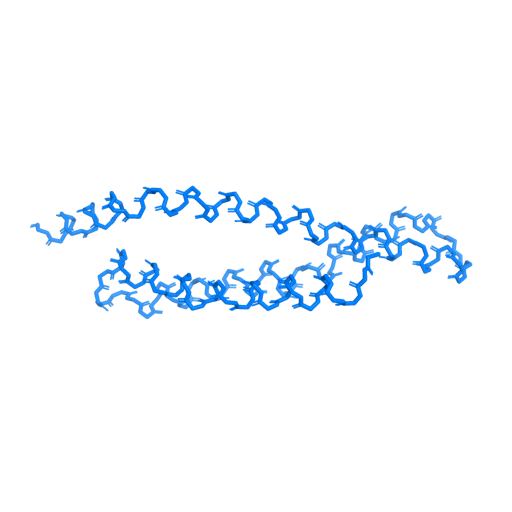1 86 ?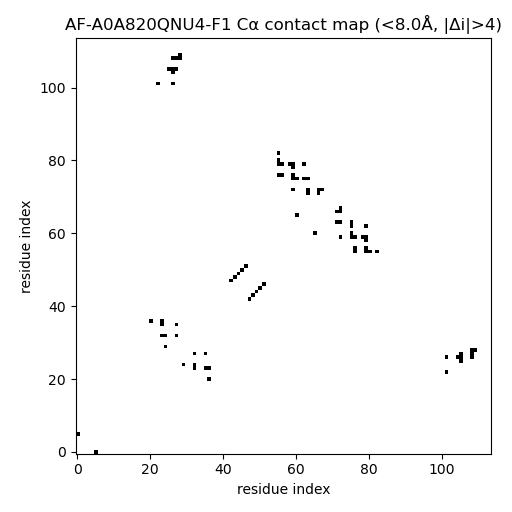 -2.311 -2.666 -8.023 1.00 89.19 86 MET A O 1
ATOM 670 N N . VAL A 1 87 ? -0.157 -2.143 -7.659 1.00 90.38 87 VAL A N 1
ATOM 671 C CA . VAL A 1 87 ? -0.136 -2.612 -6.264 1.00 90.38 87 VAL A CA 1
ATOM 672 C C . VAL A 1 87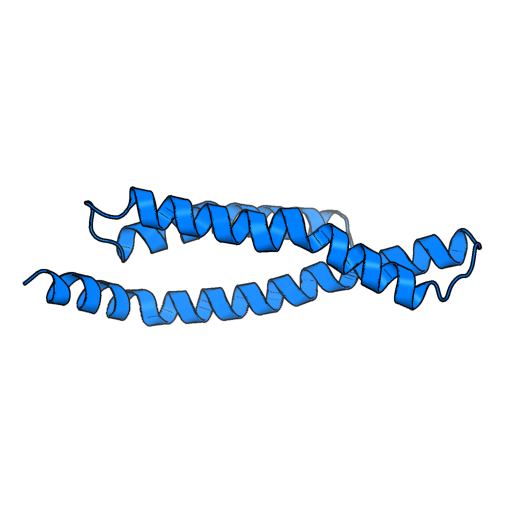 ? -1.044 -1.745 -5.388 1.00 90.38 87 VAL A C 1
ATOM 674 O O . VAL A 1 87 ? -1.756 -2.273 -4.536 1.00 90.38 87 VAL A O 1
ATOM 677 N N . ALA A 1 88 ? -1.098 -0.433 -5.641 1.00 89.31 88 ALA A N 1
ATOM 678 C CA . ALA A 1 88 ? -2.002 0.471 -4.933 1.00 89.31 88 ALA A CA 1
ATOM 679 C C . ALA A 1 88 ? -3.487 0.122 -5.151 1.00 89.31 88 ALA A C 1
ATOM 681 O O . ALA A 1 88 ? -4.266 0.192 -4.204 1.00 89.31 88 ALA A O 1
ATOM 682 N N . ILE A 1 89 ? -3.884 -0.314 -6.355 1.00 90.88 89 ILE A N 1
ATOM 683 C CA . ILE A 1 89 ? -5.257 -0.781 -6.622 1.00 90.88 89 ILE A CA 1
ATOM 684 C C . ILE A 1 89 ? -5.579 -2.020 -5.778 1.00 90.88 89 ILE A C 1
ATOM 686 O O . ILE A 1 89 ? -6.639 -2.075 -5.156 1.00 90.88 89 ILE A O 1
ATOM 690 N N . VAL A 1 90 ? -4.659 -2.989 -5.708 1.00 92.50 90 VAL A N 1
ATOM 691 C CA . VAL A 1 90 ? -4.825 -4.182 -4.858 1.00 92.50 90 VAL A CA 1
ATOM 692 C C . VAL A 1 90 ? -4.950 -3.780 -3.387 1.00 92.50 90 VAL A C 1
ATOM 694 O O . VAL A 1 90 ? -5.864 -4.239 -2.704 1.00 92.50 90 VAL A O 1
ATOM 697 N N . GLY A 1 91 ? -4.097 -2.867 -2.916 1.00 90.69 91 GLY A N 1
ATOM 698 C CA . GLY A 1 91 ? -4.185 -2.304 -1.567 1.00 90.69 91 GLY A CA 1
ATOM 699 C C . GLY A 1 91 ? -5.525 -1.615 -1.296 1.00 90.69 91 GLY A C 1
ATOM 700 O O . GLY A 1 91 ? -6.116 -1.828 -0.241 1.00 90.69 91 GLY A O 1
ATOM 701 N N . GLY A 1 92 ? -6.050 -0.861 -2.265 1.00 91.56 92 GLY A N 1
ATOM 702 C CA . GLY A 1 92 ? -7.369 -0.231 -2.186 1.00 91.56 92 GLY A CA 1
ATOM 703 C C . GLY A 1 92 ? -8.512 -1.242 -2.079 1.00 91.56 92 GLY A C 1
ATOM 704 O O . GLY A 1 92 ? -9.420 -1.053 -1.275 1.00 91.56 92 GLY A O 1
ATOM 705 N N . ILE A 1 93 ? -8.452 -2.352 -2.821 1.00 94.62 93 ILE A N 1
ATOM 706 C CA . ILE A 1 93 ? -9.437 -3.441 -2.706 1.00 94.62 93 ILE A CA 1
ATOM 707 C C . ILE A 1 93 ? -9.372 -4.074 -1.311 1.00 94.62 93 ILE A C 1
ATOM 709 O O . ILE A 1 93 ? -10.407 -4.234 -0.666 1.00 94.62 93 ILE A O 1
ATOM 713 N N . CYS A 1 94 ? -8.171 -4.383 -0.812 1.00 92.50 94 CYS A N 1
ATOM 714 C CA . CYS A 1 94 ? -7.988 -4.912 0.542 1.00 92.50 94 CYS A CA 1
ATOM 715 C C . CYS A 1 94 ? -8.508 -3.943 1.616 1.00 92.50 94 CYS A C 1
ATOM 717 O O . CYS A 1 94 ? -9.148 -4.375 2.573 1.00 92.50 94 CYS A O 1
ATOM 719 N N . PHE A 1 95 ? -8.285 -2.639 1.439 1.00 92.50 95 PHE A N 1
ATOM 720 C CA . PHE A 1 95 ? -8.796 -1.600 2.331 1.00 92.50 95 PHE A CA 1
ATOM 721 C C . PHE A 1 95 ? -10.331 -1.569 2.353 1.00 92.50 95 PHE A C 1
ATOM 723 O O . PHE A 1 95 ? -10.931 -1.515 3.424 1.00 92.50 95 PHE A O 1
ATOM 730 N N . LEU A 1 96 ? -10.981 -1.664 1.187 1.00 93.81 96 LEU A N 1
ATOM 731 C CA . LEU A 1 96 ? -12.444 -1.729 1.098 1.00 93.81 96 LEU A CA 1
ATOM 732 C C . LEU A 1 96 ? -13.006 -2.981 1.776 1.00 93.81 96 LEU A C 1
ATOM 734 O O . LEU A 1 96 ? -14.015 -2.894 2.472 1.00 93.81 96 LEU A O 1
ATOM 738 N N . ILE A 1 97 ? -12.347 -4.129 1.612 1.00 94.75 97 ILE A N 1
ATOM 739 C CA . ILE A 1 97 ? -12.725 -5.362 2.310 1.00 94.75 97 ILE A CA 1
ATOM 740 C C . ILE A 1 97 ? -12.634 -5.149 3.826 1.00 94.75 97 ILE A C 1
ATOM 742 O O . ILE A 1 97 ? -13.614 -5.393 4.527 1.00 94.75 97 ILE A O 1
ATOM 746 N N . ALA A 1 98 ? -11.514 -4.621 4.330 1.00 92.62 98 ALA A N 1
ATOM 747 C CA . ALA A 1 98 ? -11.352 -4.322 5.755 1.00 92.62 98 ALA A CA 1
ATOM 748 C C . ALA A 1 98 ? -12.429 -3.349 6.274 1.00 92.62 98 ALA A C 1
ATOM 750 O O . ALA A 1 98 ? -12.963 -3.531 7.366 1.00 92.62 98 ALA A O 1
ATOM 751 N N . ALA A 1 99 ? -12.811 -2.353 5.471 1.00 93.38 99 ALA A N 1
ATOM 752 C CA . ALA A 1 99 ? -13.872 -1.413 5.823 1.00 93.38 99 ALA A CA 1
ATOM 753 C C . ALA A 1 99 ? -15.258 -2.067 5.939 1.00 93.38 99 ALA A C 1
ATOM 755 O O . ALA A 1 99 ? -16.056 -1.638 6.768 1.00 93.38 99 ALA A O 1
ATOM 756 N N . ILE A 1 100 ? -15.554 -3.107 5.155 1.00 95.56 100 ILE A N 1
ATOM 757 C CA . ILE A 1 100 ? -16.832 -3.835 5.243 1.00 95.56 100 ILE A CA 1
ATOM 758 C C . ILE A 1 100 ? -16.914 -4.648 6.544 1.00 95.56 100 ILE A C 1
ATOM 760 O O . ILE A 1 100 ? -17.974 -4.700 7.168 1.00 95.56 100 ILE A O 1
ATOM 764 N N . PHE A 1 101 ? -15.805 -5.256 6.974 1.00 94.31 101 PHE A N 1
ATOM 765 C CA . PHE A 1 101 ? -15.774 -6.134 8.152 1.00 94.31 101 PHE A CA 1
ATOM 766 C C . PHE A 1 101 ? -15.548 -5.403 9.484 1.00 94.31 101 PHE A C 1
ATOM 768 O O . PHE A 1 101 ? -15.772 -5.985 10.543 1.00 94.31 101 PHE A O 1
ATOM 775 N N . ILE A 1 102 ? -15.225 -4.106 9.460 1.00 95.00 102 ILE A N 1
ATOM 776 C CA . ILE A 1 102 ? -14.821 -3.342 10.651 1.00 95.00 102 ILE A CA 1
ATOM 777 C C . ILE A 1 102 ? -15.816 -3.402 11.827 1.00 95.00 102 ILE A C 1
ATOM 779 O O . ILE A 1 102 ? -15.412 -3.461 12.988 1.00 95.00 102 ILE A O 1
ATOM 783 N N . VAL A 1 103 ? -17.126 -3.394 11.553 1.00 94.12 103 VAL A N 1
ATOM 784 C CA . VAL A 1 103 ? -18.162 -3.431 12.603 1.00 94.12 103 VAL A CA 1
ATOM 785 C C . VAL A 1 103 ? -18.217 -4.806 13.267 1.00 94.12 103 VAL A C 1
ATOM 787 O O . VAL A 1 103 ? -18.397 -4.902 14.482 1.00 94.12 103 VAL A O 1
ATOM 790 N N . GLN A 1 104 ? -18.050 -5.870 12.477 1.00 93.81 104 GLN A N 1
ATOM 791 C CA . GLN A 1 104 ? -18.006 -7.233 12.992 1.00 93.81 104 GLN A CA 1
ATOM 792 C C . GLN A 1 104 ? -16.742 -7.450 13.828 1.00 93.81 104 GLN A C 1
ATOM 794 O O . GLN A 1 104 ? -16.856 -7.917 14.961 1.00 93.81 104 GLN A O 1
ATOM 799 N N . ASP A 1 105 ? -15.584 -7.037 13.310 1.00 93.81 105 ASP A N 1
ATOM 800 C CA . ASP A 1 105 ? -14.291 -7.169 13.991 1.00 93.81 105 ASP A CA 1
ATOM 801 C C . ASP A 1 105 ? -14.300 -6.457 15.347 1.00 93.81 105 ASP A C 1
ATOM 803 O O . ASP A 1 105 ? -13.835 -6.998 16.351 1.00 93.81 105 ASP A O 1
ATOM 807 N N . ARG A 1 106 ? -14.902 -5.262 15.409 1.00 92.75 106 ARG A N 1
ATOM 808 C CA . ARG A 1 106 ? -15.073 -4.547 16.676 1.00 92.75 106 ARG A CA 1
ATOM 809 C C . ARG A 1 106 ? -15.940 -5.325 17.665 1.00 92.75 106 ARG A C 1
ATOM 811 O O . ARG A 1 106 ? -15.578 -5.423 18.834 1.00 92.75 106 ARG A O 1
ATOM 818 N N . ARG A 1 107 ? -17.078 -5.864 17.222 1.00 92.81 107 ARG A N 1
ATOM 819 C CA . ARG A 1 107 ? -17.986 -6.615 18.102 1.00 92.81 107 ARG A CA 1
ATOM 820 C C . ARG A 1 107 ? -17.301 -7.855 18.678 1.00 92.81 107 ARG A C 1
ATOM 822 O O . ARG A 1 107 ? -17.450 -8.143 19.859 1.00 92.81 107 ARG A O 1
ATOM 829 N N . GLU A 1 108 ? -16.554 -8.585 17.857 1.00 91.19 108 GLU A N 1
ATOM 830 C CA . GLU A 1 108 ? -15.803 -9.763 18.308 1.00 91.19 108 GLU A CA 1
ATOM 831 C C . GLU A 1 108 ? -14.683 -9.383 19.286 1.00 91.19 108 GLU A C 1
ATOM 833 O O . GLU A 1 108 ? -14.478 -10.072 20.288 1.00 91.19 108 GLU A O 1
ATOM 838 N N . ALA A 1 109 ? -14.013 -8.251 19.051 1.00 88.62 109 ALA A N 1
ATOM 839 C CA . ALA A 1 109 ? -13.022 -7.715 19.975 1.00 88.62 109 ALA A CA 1
ATOM 840 C C . ALA A 1 109 ? -13.624 -7.304 21.328 1.00 88.62 109 ALA A C 1
ATOM 842 O O . ALA A 1 109 ? -12.935 -7.432 22.334 1.00 88.62 109 ALA A O 1
ATOM 843 N N . GLU A 1 110 ? -14.875 -6.830 21.366 1.00 86.75 110 GLU A N 1
ATOM 844 C CA . GLU A 1 110 ? -15.597 -6.490 22.601 1.00 86.75 110 GLU A CA 1
ATOM 845 C C . GLU A 1 110 ? -16.051 -7.749 23.366 1.00 86.75 110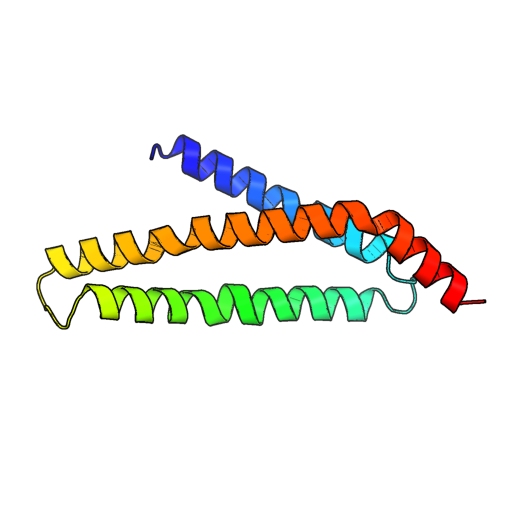 GLU A C 1
ATOM 847 O O . GLU A 1 110 ? -15.816 -7.833 24.569 1.00 86.75 110 GLU A O 1
ATOM 852 N N . ILE A 1 111 ? -16.606 -8.758 22.677 1.00 86.06 111 ILE A N 1
ATOM 853 C CA . ILE A 1 111 ? -17.038 -10.032 23.293 1.00 86.06 111 ILE A CA 1
ATOM 854 C C . ILE A 1 111 ? -15.854 -10.782 23.916 1.00 86.06 111 ILE A C 1
ATOM 856 O O . ILE A 1 111 ? -15.990 -11.360 24.983 1.00 86.06 111 ILE A O 1
ATOM 860 N N . GLY A 1 112 ? -14.677 -10.766 23.283 1.00 76.06 112 GLY A N 1
ATOM 861 C CA . GLY A 1 112 ? -13.487 -11.446 23.813 1.00 76.06 112 GLY A CA 1
ATOM 862 C C . GLY A 1 112 ? -12.892 -10.834 25.093 1.00 76.06 112 GLY A C 1
ATOM 863 O O . GLY A 1 112 ? -11.859 -11.318 25.563 1.00 76.06 112 GLY A O 1
ATOM 864 N N . ILE A 1 113 ? -13.476 -9.749 25.613 1.00 69.44 113 ILE A N 1
ATOM 865 C CA . ILE A 1 113 ? -13.094 -9.108 26.881 1.00 69.44 113 ILE A CA 1
ATOM 866 C C . ILE A 1 113 ? -13.971 -9.604 28.043 1.00 69.44 113 ILE A C 1
ATOM 868 O O . ILE A 1 113 ? -13.498 -9.570 29.180 1.00 69.44 113 ILE A O 1
ATOM 872 N N . GLU A 1 114 ? -15.215 -10.021 27.768 1.00 53.91 114 GLU A N 1
ATOM 873 C CA . GLU A 1 114 ? -16.158 -10.586 28.753 1.00 53.91 114 GLU A CA 1
ATOM 874 C C . GLU A 1 114 ? -15.819 -12.044 29.101 1.00 53.91 114 GLU A C 1
ATOM 876 O O . GLU A 1 114 ? -15.936 -12.387 30.301 1.00 53.91 114 GLU A O 1
#

Secondary structure (DSSP, 8-state):
--HHHHHHHHHHHHHHHHHHHHHHHHHS-GGGHHHHHHHHHHHIIIIIIITHHHHHHHHHHHHHTT---HHHHHHHHHHHHTHHHHHHHHHHHHHHHHHHHHHHHHHHHHHTT-

InterPro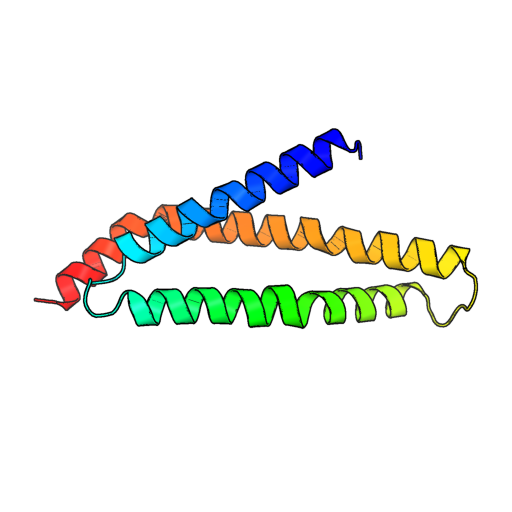 domains:
  IPR036259 MFS transporter superfamily [SSF103473] (3-102)
  IPR044770 Protein spinster-like [PTHR23505] (6-110)

Organism: NCBI:txid433720

Radius of gyration: 18.99 Å; Cα contacts (8 Å, |Δi|>4): 46; chains: 1; bounding box: 42×29×52 Å

Foldseek 3Di:
DDPVVVVVVVVVVVVVVVVVLVLLVLLDDPVCSVVSVVVVVVCCCVVPVVCLVVQLVVQLCVQLVPDPDPVSSVVSSVVSVVVVVVVVVVVVVVVVVSVVCSVVSNVVSVVVVD

Mean predicted aligned error: 5.12 Å